Protein AF-A0A956PGU7-F1 (afdb_monomer_lite)

Secondary structure (DSSP, 8-state):
-HHHHHHHHHHHHHHHHHHHHHHHHHHHHHHTSPPPPP-----S-SS---STT--S-EEEEEE-TTS-EEEEETTTTEEEEE-TT--EEEEE--BSSSTT-BSSEEEEEE-TTS-EEEEETTTTEEE-

Sequence (128 aa):
MSRVTDQKLVIWIVAIALVIIMVGAAAYLYQQQEGPPTFATSYGLGQPGTKPGEFNTPTGVSVAPSGFLYVLEHEACRVQQLSIDGEPVAAWGELGAKEKQFDGPLRIANDGDGNLWIADTGNHRIQW

Structure (mmCIF, N/CA/C/O backbone):
data_AF-A0A956PGU7-F1
#
_entry.id   AF-A0A956PGU7-F1
#
loop_
_atom_site.group_PDB
_atom_site.id
_atom_site.type_symbol
_atom_site.label_atom_id
_atom_site.label_alt_id
_atom_site.label_comp_id
_atom_site.label_asym_id
_atom_site.label_entity_id
_atom_site.label_seq_id
_atom_site.pdbx_PDB_ins_code
_atom_site.Cartn_x
_atom_site.Cartn_y
_atom_site.Cartn_z
_atom_site.occupancy
_atom_site.B_iso_or_equiv
_atom_site.auth_seq_id
_atom_site.auth_comp_id
_atom_site.auth_asym_id
_atom_site.auth_atom_id
_atom_site.pdbx_PDB_model_num
ATOM 1 N N . MET A 1 1 ? -58.068 3.354 50.002 1.00 59.47 1 MET A N 1
ATOM 2 C CA . MET A 1 1 ? -56.865 4.197 49.811 1.00 59.47 1 MET A CA 1
ATOM 3 C C . MET A 1 1 ? -55.702 3.453 49.129 1.00 59.47 1 MET A C 1
ATOM 5 O O . MET A 1 1 ? -54.852 4.128 48.576 1.00 59.47 1 MET A O 1
ATOM 9 N N . SER A 1 2 ? -55.690 2.107 49.075 1.00 73.12 2 SER A N 1
ATOM 10 C CA . SER A 1 2 ? -54.577 1.275 48.558 1.00 73.12 2 SER A CA 1
ATOM 11 C C . SER A 1 2 ? -54.419 1.207 47.026 1.00 73.12 2 SER A C 1
ATOM 13 O O . SER A 1 2 ? -53.307 1.293 46.522 1.00 73.12 2 SER A O 1
ATOM 15 N N . ARG A 1 3 ? -55.517 1.134 46.260 1.00 73.25 3 ARG A N 1
ATOM 16 C CA . ARG A 1 3 ? -55.483 0.880 44.800 1.00 73.25 3 ARG A CA 1
ATOM 17 C C . ARG A 1 3 ? -54.826 1.996 43.969 1.00 73.25 3 ARG A C 1
ATOM 19 O O . ARG A 1 3 ? -54.220 1.735 42.937 1.00 73.25 3 ARG A O 1
ATOM 26 N N . VAL A 1 4 ? -54.938 3.246 44.428 1.00 76.06 4 VAL A N 1
ATOM 27 C CA . VAL A 1 4 ? -54.318 4.420 43.782 1.00 76.06 4 VAL A CA 1
ATOM 28 C C . VAL A 1 4 ? -52.819 4.488 44.088 1.00 76.06 4 VAL A C 1
ATOM 30 O O . VAL A 1 4 ? -52.038 4.895 43.231 1.00 76.06 4 VAL A O 1
ATOM 33 N N . THR A 1 5 ? -52.396 4.074 45.286 1.00 75.62 5 THR A N 1
ATOM 34 C CA . THR A 1 5 ? -50.973 3.950 45.643 1.00 75.62 5 THR A CA 1
ATOM 35 C C . THR A 1 5 ? -50.285 2.835 44.859 1.00 75.62 5 THR A C 1
ATOM 37 O O . THR A 1 5 ? -49.185 3.067 44.368 1.00 75.62 5 THR A O 1
ATOM 40 N N . ASP A 1 6 ? -50.952 1.698 44.638 1.00 82.62 6 ASP A N 1
ATOM 41 C CA . ASP A 1 6 ? -50.407 0.590 43.837 1.00 82.62 6 ASP A CA 1
ATOM 42 C C . ASP A 1 6 ? -50.211 0.990 42.367 1.00 82.62 6 ASP A C 1
ATOM 44 O O . ASP A 1 6 ? -49.163 0.740 41.777 1.00 82.62 6 ASP A O 1
ATOM 48 N N . GLN A 1 7 ? -51.181 1.699 41.778 1.00 86.88 7 GLN A N 1
ATOM 49 C CA . GLN A 1 7 ? -51.072 2.189 40.401 1.00 86.88 7 GLN A CA 1
ATOM 50 C C . GLN A 1 7 ? -49.949 3.225 40.242 1.00 86.88 7 GLN A C 1
ATOM 52 O O . GLN A 1 7 ? -49.200 3.181 39.267 1.00 86.88 7 GLN A O 1
ATOM 57 N N . LYS A 1 8 ? -49.792 4.137 41.211 1.00 89.31 8 LYS A N 1
ATOM 58 C CA . LYS A 1 8 ? -48.672 5.090 41.225 1.00 89.31 8 LYS A CA 1
ATOM 59 C C . LYS A 1 8 ? -47.329 4.370 41.353 1.00 89.31 8 LYS A C 1
ATOM 61 O O . LYS A 1 8 ? -46.392 4.741 40.657 1.00 89.31 8 LYS A O 1
ATOM 66 N N . LEU A 1 9 ? -47.242 3.337 42.191 1.00 89.50 9 LEU A N 1
ATOM 67 C CA . LEU A 1 9 ? -46.026 2.544 42.374 1.00 89.50 9 LEU A CA 1
ATOM 68 C C . LEU A 1 9 ? -45.611 1.824 41.082 1.00 89.50 9 LEU A C 1
ATOM 70 O O . LEU A 1 9 ? -44.447 1.895 40.698 1.00 89.50 9 LEU A O 1
ATOM 74 N N . VAL A 1 10 ? -46.556 1.200 40.371 1.00 91.62 10 VAL A N 1
ATOM 75 C CA . VAL A 1 10 ? -46.290 0.551 39.073 1.00 91.62 10 VAL A CA 1
ATOM 76 C C . VAL A 1 10 ? -45.803 1.564 38.035 1.00 91.62 10 VAL A C 1
ATOM 78 O O . VAL A 1 10 ? -44.829 1.299 37.334 1.00 91.62 10 VAL A O 1
ATOM 81 N N . ILE A 1 11 ? -46.430 2.743 37.970 1.00 93.44 11 ILE A N 1
ATOM 82 C CA . ILE A 1 11 ? -46.002 3.823 37.068 1.00 93.44 11 ILE A CA 1
ATOM 83 C C . ILE A 1 11 ? -44.563 4.256 37.384 1.00 93.44 11 ILE A C 1
ATOM 85 O O . ILE A 1 11 ? -43.764 4.407 36.462 1.00 93.44 11 ILE A O 1
ATOM 89 N N . TRP A 1 12 ? -44.202 4.397 38.664 1.00 95.25 12 TRP A N 1
ATOM 90 C CA . TRP A 1 12 ? -42.832 4.731 39.069 1.00 95.25 12 TRP A CA 1
ATOM 91 C C . TRP A 1 12 ? -41.823 3.639 38.713 1.00 95.25 12 TRP A C 1
ATOM 93 O O . TRP A 1 12 ? -40.748 3.957 38.211 1.00 95.25 12 TRP A O 1
ATOM 103 N N . ILE A 1 13 ? -42.166 2.364 38.913 1.00 95.62 13 ILE A N 1
ATOM 104 C CA . ILE A 1 13 ? -41.291 1.235 38.558 1.00 95.62 13 ILE A CA 1
ATOM 105 C C . ILE A 1 13 ? -41.027 1.212 37.048 1.00 95.62 13 ILE A C 1
ATOM 107 O O . ILE A 1 13 ? -39.876 1.098 36.628 1.00 95.62 13 ILE A O 1
ATOM 111 N N . VAL A 1 14 ? -42.071 1.371 36.230 1.00 96.06 14 VAL A N 1
ATOM 112 C CA . VAL A 1 14 ? -41.933 1.413 34.766 1.00 96.06 14 VAL A CA 1
ATOM 113 C C . VAL A 1 14 ? -41.129 2.637 34.329 1.00 96.06 14 VAL A C 1
ATOM 115 O O . VAL A 1 14 ? -40.245 2.511 33.485 1.00 96.06 14 VAL A O 1
ATOM 118 N N . ALA A 1 15 ? -41.374 3.806 34.926 1.00 96.25 15 ALA A N 1
ATOM 119 C CA . ALA A 1 15 ? -40.614 5.017 34.627 1.00 96.25 15 ALA A CA 1
ATOM 120 C C . ALA A 1 15 ? -39.118 4.849 34.945 1.00 96.25 15 ALA A C 1
ATOM 122 O O . ALA A 1 15 ? -38.276 5.199 34.121 1.00 96.25 15 ALA A O 1
ATOM 123 N N . ILE A 1 16 ? -38.779 4.255 36.094 1.00 97.31 16 ILE A N 1
ATOM 124 C CA . ILE A 1 16 ? -37.390 3.961 36.475 1.00 97.31 16 ILE A CA 1
ATOM 125 C C . ILE A 1 16 ? -36.758 2.968 35.495 1.00 97.31 16 ILE A C 1
ATOM 127 O O . ILE A 1 16 ? -35.641 3.195 35.034 1.00 97.31 16 ILE A O 1
ATOM 131 N N . ALA A 1 17 ? -37.474 1.902 35.128 1.00 97.00 17 ALA A N 1
ATOM 132 C CA . ALA A 1 17 ? -36.981 0.918 34.169 1.00 97.00 17 ALA A CA 1
ATOM 133 C C . ALA A 1 17 ? -36.681 1.552 32.799 1.00 97.00 17 ALA A C 1
ATOM 135 O O . ALA A 1 17 ? -35.623 1.296 32.226 1.00 97.00 17 ALA A O 1
ATOM 136 N N . LEU A 1 18 ? -37.558 2.431 32.300 1.00 97.69 18 LEU A N 1
ATOM 137 C CA . LEU A 1 18 ? -37.337 3.153 31.044 1.00 97.69 18 LEU A CA 1
ATOM 138 C C . LEU A 1 18 ? -36.127 4.089 31.117 1.00 97.69 18 LEU A C 1
ATOM 140 O O . LEU A 1 18 ? -35.351 4.141 30.167 1.00 97.69 18 LEU A O 1
ATOM 144 N N . VAL A 1 19 ? -35.925 4.791 32.236 1.00 97.38 19 VAL A N 1
ATOM 145 C CA . VAL A 1 19 ? -34.738 5.640 32.430 1.00 97.38 19 VAL A CA 1
ATOM 146 C C . VAL A 1 19 ? -33.460 4.804 32.424 1.00 97.38 19 VAL A C 1
ATOM 148 O O . VAL A 1 19 ? -32.504 5.177 31.751 1.00 97.38 19 VAL A O 1
ATOM 151 N N . ILE A 1 20 ? -33.447 3.652 33.099 1.00 97.62 20 ILE A N 1
ATOM 152 C CA . ILE A 1 20 ? -32.290 2.743 33.097 1.00 97.62 20 ILE A CA 1
ATOM 153 C C . ILE A 1 20 ? -31.998 2.240 31.679 1.00 97.62 20 ILE A C 1
ATOM 155 O O . ILE A 1 20 ? -30.843 2.255 31.261 1.00 97.62 20 ILE A O 1
ATOM 159 N N . ILE A 1 21 ? -33.027 1.845 30.922 1.00 97.50 21 ILE A N 1
ATOM 160 C CA . ILE A 1 21 ? -32.868 1.401 29.530 1.00 97.50 21 ILE A CA 1
ATOM 161 C C . ILE A 1 21 ? -32.332 2.537 28.659 1.00 97.50 21 ILE A C 1
ATOM 163 O O . ILE A 1 21 ? -31.408 2.312 27.887 1.00 97.50 21 ILE A O 1
ATOM 167 N N . MET A 1 22 ? -32.865 3.754 28.786 1.00 96.81 22 MET A N 1
ATOM 168 C CA . MET A 1 22 ? -32.399 4.904 28.005 1.00 96.81 22 MET A CA 1
ATOM 169 C C . MET A 1 22 ? -30.953 5.273 28.336 1.00 96.81 22 MET A C 1
ATOM 171 O O . MET A 1 22 ? -30.167 5.495 27.421 1.00 96.81 22 MET A O 1
ATOM 175 N N . VAL A 1 23 ? -30.580 5.301 29.618 1.00 96.50 23 VAL A N 1
ATOM 176 C CA . VAL A 1 23 ? -29.197 5.569 30.044 1.00 96.50 23 VAL A CA 1
ATOM 177 C C . VAL A 1 23 ? -28.265 4.452 29.576 1.00 96.50 23 VAL A C 1
ATOM 179 O O . VAL A 1 23 ? -27.189 4.739 29.061 1.00 96.50 23 VAL A O 1
ATOM 182 N N . GLY A 1 24 ? -28.687 3.192 29.692 1.00 96.88 24 GLY A N 1
ATOM 183 C CA . GLY A 1 24 ? -27.933 2.039 29.203 1.00 96.88 24 GLY A CA 1
ATOM 184 C C . GLY A 1 24 ? -27.745 2.063 27.686 1.00 96.88 24 GLY A C 1
ATOM 185 O O . GLY A 1 24 ? -26.633 1.866 27.207 1.00 96.88 24 GLY A O 1
ATOM 186 N N . ALA A 1 25 ? -28.799 2.373 26.928 1.00 96.44 25 ALA A N 1
ATOM 187 C CA . ALA A 1 25 ? -28.740 2.519 25.478 1.00 96.44 25 ALA A CA 1
ATOM 188 C C . ALA A 1 25 ? -27.858 3.706 25.069 1.00 96.44 25 ALA A C 1
ATOM 190 O O . ALA A 1 25 ? -27.030 3.563 24.178 1.00 96.44 25 ALA A O 1
ATOM 191 N N . ALA A 1 26 ? -27.969 4.851 25.746 1.00 94.88 26 ALA A N 1
ATOM 192 C CA . ALA A 1 26 ? -27.112 6.007 25.495 1.00 94.88 26 ALA A CA 1
ATOM 193 C C . ALA A 1 26 ? -25.636 5.700 25.797 1.00 94.88 26 ALA A C 1
ATOM 195 O O . ALA A 1 26 ? -24.771 6.050 25.001 1.00 94.88 26 ALA A O 1
ATOM 196 N N . ALA A 1 27 ? -25.343 5.001 26.898 1.00 93.38 27 ALA A N 1
ATOM 197 C CA . ALA A 1 27 ? -23.988 4.570 27.238 1.00 93.38 27 ALA A CA 1
ATOM 198 C C . ALA A 1 27 ? -23.430 3.562 26.220 1.00 93.38 27 ALA A C 1
ATOM 200 O O . ALA A 1 27 ? -22.274 3.675 25.815 1.00 93.38 27 ALA A O 1
ATOM 201 N N . TYR A 1 28 ? -24.258 2.616 25.766 1.00 92.56 28 TYR A N 1
ATOM 202 C CA . TYR A 1 28 ? -23.895 1.659 24.722 1.00 92.56 28 TYR A CA 1
ATOM 203 C C . TYR A 1 28 ? -23.585 2.360 23.393 1.00 92.56 28 TYR A C 1
ATOM 205 O O . TYR A 1 28 ? -22.558 2.091 22.778 1.00 92.56 28 TYR A O 1
ATOM 213 N N . LEU A 1 29 ? -24.432 3.306 22.976 1.00 93.00 29 LEU A N 1
ATOM 214 C CA . LEU A 1 29 ? -24.216 4.091 21.759 1.00 93.00 29 LEU A CA 1
ATOM 215 C C . LEU A 1 29 ? -22.975 4.986 21.861 1.00 93.00 29 LEU A C 1
ATOM 217 O O . LEU A 1 29 ? -22.247 5.121 20.884 1.00 93.00 29 LEU A O 1
ATOM 221 N N . TYR A 1 30 ? -22.701 5.555 23.037 1.00 86.25 30 TYR A N 1
ATOM 222 C CA . TYR A 1 30 ? -21.502 6.358 23.274 1.00 86.25 30 TYR A CA 1
ATOM 223 C C . TYR A 1 30 ? -20.213 5.529 23.152 1.00 86.25 30 TYR A C 1
ATOM 225 O O . TYR A 1 30 ? -19.226 6.007 22.606 1.00 86.25 30 TYR A O 1
ATOM 233 N N . GLN A 1 31 ? -20.220 4.270 23.606 1.00 86.38 31 GLN A N 1
ATOM 234 C CA . GLN A 1 31 ? -19.074 3.361 23.450 1.00 86.38 31 GLN A CA 1
ATOM 235 C C . GLN A 1 31 ? -18.831 2.919 22.001 1.00 86.38 31 GLN A C 1
ATOM 237 O O . GLN A 1 31 ? -17.705 2.576 21.663 1.00 86.38 31 GLN A O 1
ATOM 242 N N . GLN A 1 32 ? -19.862 2.929 21.152 1.00 86.25 32 GLN A N 1
ATOM 243 C CA . GLN A 1 32 ? -19.756 2.590 19.726 1.00 86.25 32 GLN A CA 1
ATOM 244 C C . GLN A 1 32 ? -19.219 3.748 18.871 1.00 86.25 32 GLN A C 1
ATOM 246 O O . GLN A 1 32 ? -19.039 3.599 17.663 1.00 86.25 32 GLN A O 1
ATOM 251 N N . GLN A 1 33 ? -18.994 4.922 19.464 1.00 85.50 33 GLN A N 1
ATOM 252 C CA . GLN A 1 33 ? -18.437 6.055 18.747 1.00 85.50 33 GLN A CA 1
ATOM 253 C C . GLN A 1 33 ? -16.912 5.909 18.674 1.00 85.50 33 GLN A C 1
ATOM 255 O O . GLN A 1 33 ? -16.207 6.139 19.655 1.00 85.50 33 GLN A O 1
ATOM 260 N N . GLU A 1 34 ? -16.405 5.526 17.503 1.00 84.06 34 GLU A N 1
ATOM 261 C CA . GLU A 1 34 ? -14.971 5.567 17.203 1.00 84.06 34 GLU A CA 1
ATOM 262 C C . GLU A 1 34 ? -14.451 6.998 17.442 1.00 84.06 34 GLU A C 1
ATOM 264 O O . GLU A 1 34 ? -15.030 7.983 16.966 1.00 84.06 34 GLU A O 1
ATOM 269 N N . GLY A 1 35 ? -13.377 7.124 18.226 1.00 85.38 35 GLY A N 1
ATOM 270 C CA . GLY A 1 35 ? -12.692 8.399 18.429 1.00 85.38 35 GLY A CA 1
ATOM 271 C C . GLY A 1 35 ? -12.068 8.920 17.127 1.00 85.38 35 GLY A C 1
ATOM 272 O O . GLY A 1 35 ? -12.054 8.220 16.113 1.00 85.38 35 GLY A O 1
ATOM 273 N N . PRO A 1 36 ? -11.524 10.149 17.115 1.00 89.94 36 PRO A N 1
ATOM 274 C CA . PRO A 1 36 ? -10.762 10.603 15.959 1.00 89.94 36 PRO A CA 1
ATOM 275 C C . PRO A 1 36 ? -9.596 9.634 15.688 1.00 89.94 36 PRO A C 1
ATOM 277 O O . PRO A 1 36 ? -9.001 9.124 16.644 1.00 89.94 36 PRO A O 1
ATOM 280 N N . PRO A 1 37 ? -9.240 9.392 14.414 1.00 87.94 37 PRO A N 1
ATOM 281 C CA . PRO A 1 37 ? -8.120 8.524 14.083 1.00 87.94 37 PRO A CA 1
ATOM 282 C C . PRO A 1 37 ? -6.833 9.053 14.719 1.00 87.94 37 PRO A C 1
ATOM 284 O O . PRO A 1 37 ? -6.578 10.261 14.738 1.00 87.94 37 PRO A O 1
ATOM 287 N N . THR A 1 38 ? -6.012 8.141 15.226 1.00 89.62 38 THR A N 1
ATOM 288 C CA . THR A 1 38 ? -4.700 8.456 15.789 1.00 89.62 38 THR A CA 1
ATOM 289 C C . THR A 1 38 ? -3.595 8.074 14.811 1.00 89.62 38 THR A C 1
ATOM 291 O O . THR A 1 38 ? -3.740 7.173 13.985 1.00 89.62 38 THR A O 1
ATOM 294 N N . PHE A 1 39 ? -2.465 8.778 14.889 1.00 89.00 39 PHE A N 1
ATOM 295 C CA . PHE A 1 39 ? -1.264 8.371 14.171 1.00 89.00 39 PHE A CA 1
ATOM 296 C C . PHE A 1 39 ? -0.698 7.113 14.834 1.00 89.00 39 PHE A C 1
ATOM 298 O O . PHE A 1 39 ? -0.277 7.172 15.988 1.00 89.00 39 PHE A O 1
ATOM 305 N N . ALA A 1 40 ? -0.717 5.985 14.123 1.00 86.81 40 ALA A N 1
ATOM 306 C CA . ALA A 1 40 ? -0.290 4.706 14.680 1.00 86.81 40 ALA A CA 1
ATOM 307 C C . ALA A 1 40 ? 1.240 4.606 14.782 1.00 86.81 40 ALA A C 1
ATOM 309 O O . ALA A 1 40 ? 1.780 4.453 15.874 1.00 86.81 40 ALA A O 1
ATOM 310 N N . THR A 1 41 ? 1.942 4.687 13.648 1.00 89.69 41 THR A N 1
ATOM 311 C CA . THR A 1 41 ? 3.402 4.544 13.571 1.00 89.69 41 THR A CA 1
ATOM 312 C C . THR A 1 41 ? 3.938 5.030 12.215 1.00 89.69 41 THR A C 1
ATOM 314 O O . THR A 1 41 ? 3.163 5.342 11.309 1.00 89.69 41 THR A O 1
ATOM 317 N N . SER A 1 42 ? 5.262 5.095 12.070 1.00 91.25 42 SER A N 1
ATOM 318 C CA . SER A 1 42 ? 5.970 5.412 10.823 1.00 91.25 42 SER A CA 1
ATOM 319 C C . SER A 1 42 ? 7.015 4.345 10.504 1.00 91.25 42 SER A C 1
ATOM 321 O O . SER A 1 42 ? 7.791 3.982 11.387 1.00 91.25 42 SER A O 1
ATOM 323 N N . TYR A 1 43 ? 7.105 3.933 9.238 1.00 91.38 43 TYR A N 1
ATOM 324 C CA . TYR A 1 43 ? 8.162 3.045 8.740 1.00 91.38 43 TYR A CA 1
ATOM 325 C C . TYR A 1 43 ? 9.105 3.769 7.780 1.00 91.38 43 TYR A C 1
ATOM 327 O O . TYR A 1 43 ? 8.735 4.760 7.146 1.00 91.38 43 TYR A O 1
ATOM 335 N N . GLY A 1 44 ? 10.312 3.226 7.635 1.00 90.00 44 GLY A N 1
ATOM 336 C CA . GLY A 1 44 ? 11.370 3.789 6.803 1.00 90.00 44 GLY A CA 1
ATOM 337 C C . GLY A 1 44 ? 12.254 4.789 7.548 1.00 90.00 44 GLY A C 1
ATOM 338 O O . GLY A 1 44 ? 12.062 5.087 8.723 1.00 90.00 44 GLY A O 1
ATOM 339 N N . LEU A 1 45 ? 13.263 5.299 6.842 1.00 88.19 45 LEU A N 1
ATOM 340 C CA . LEU A 1 45 ? 14.324 6.130 7.424 1.00 88.19 45 LEU A CA 1
ATOM 341 C C . LEU A 1 45 ? 14.080 7.641 7.281 1.00 88.19 45 LEU A C 1
ATOM 343 O O . LEU A 1 45 ? 14.923 8.434 7.690 1.00 88.19 45 LEU A O 1
ATOM 347 N N . GLY A 1 46 ? 12.975 8.052 6.647 1.00 90.25 46 GLY A N 1
ATOM 348 C CA . GLY A 1 46 ? 12.720 9.461 6.311 1.00 90.25 46 GLY A CA 1
ATOM 349 C C . GLY A 1 46 ? 13.651 10.030 5.230 1.00 90.25 46 GLY A C 1
ATOM 350 O O . GLY A 1 46 ? 13.708 11.242 5.042 1.00 90.25 46 GLY A O 1
ATOM 351 N N . GLN A 1 47 ? 14.375 9.165 4.519 1.00 92.56 47 GLN A N 1
ATOM 352 C CA . GLN A 1 47 ? 15.255 9.496 3.400 1.00 92.56 47 GLN A CA 1
ATOM 353 C C . GLN A 1 47 ? 15.159 8.403 2.325 1.00 92.56 47 GLN A C 1
ATOM 355 O O . GLN A 1 47 ? 14.841 7.261 2.679 1.00 92.56 47 GLN A O 1
ATOM 360 N N . PRO A 1 48 ? 15.449 8.722 1.048 1.00 94.00 48 PRO A N 1
ATOM 361 C CA . PRO A 1 48 ? 15.445 7.735 -0.021 1.00 94.00 48 PRO A CA 1
ATOM 362 C C . PRO A 1 48 ? 16.352 6.543 0.280 1.00 94.00 48 PRO A C 1
ATOM 364 O O . PRO A 1 48 ? 17.501 6.712 0.695 1.00 94.00 48 PRO A O 1
ATOM 367 N N . GLY A 1 49 ? 15.855 5.340 0.016 1.00 93.69 49 GLY A N 1
ATOM 368 C CA . GLY A 1 49 ? 16.637 4.117 0.114 1.00 93.69 49 GLY A CA 1
ATOM 369 C C . GLY A 1 49 ? 16.101 3.011 -0.785 1.00 93.69 49 GLY A C 1
ATOM 370 O O . GLY A 1 49 ? 15.051 3.138 -1.413 1.00 93.69 49 GLY A O 1
ATOM 371 N N . THR A 1 50 ? 16.877 1.940 -0.902 1.00 92.00 50 THR A N 1
ATOM 372 C CA . THR A 1 50 ? 16.637 0.863 -1.882 1.00 92.00 50 THR A CA 1
ATOM 373 C C . THR A 1 50 ? 16.670 -0.521 -1.256 1.00 92.00 50 THR A C 1
ATOM 375 O O . THR A 1 50 ? 16.361 -1.501 -1.932 1.00 92.00 50 THR A O 1
ATOM 378 N N . LYS A 1 51 ? 17.010 -0.645 0.027 1.00 94.38 51 LYS A N 1
ATOM 379 C CA . LYS A 1 51 ? 16.988 -1.936 0.719 1.00 94.38 51 LYS A CA 1
ATOM 380 C C . LYS A 1 51 ? 15.564 -2.296 1.162 1.00 94.38 51 LYS A C 1
ATOM 382 O O . LYS A 1 51 ? 14.702 -1.418 1.193 1.00 94.38 51 LYS A O 1
ATOM 387 N N . PRO A 1 52 ? 15.301 -3.569 1.506 1.00 94.31 52 PRO A N 1
ATOM 388 C CA . PRO A 1 52 ? 14.034 -3.950 2.119 1.00 94.31 52 PRO A CA 1
ATOM 389 C C . PRO A 1 52 ? 13.745 -3.103 3.368 1.00 94.31 52 PRO A C 1
ATOM 391 O O . PRO A 1 52 ? 14.622 -2.950 4.218 1.00 94.31 52 PRO A O 1
ATOM 394 N N . GLY A 1 53 ? 12.543 -2.531 3.453 1.00 93.44 53 GLY A N 1
ATOM 395 C CA . GLY A 1 53 ? 12.134 -1.624 4.537 1.00 93.44 53 GLY A CA 1
ATOM 396 C C . GLY A 1 53 ? 12.600 -0.167 4.380 1.00 93.44 53 GLY A C 1
ATOM 397 O O . GLY A 1 53 ? 12.202 0.694 5.164 1.00 93.44 53 GLY A O 1
ATOM 398 N N . GLU A 1 54 ? 13.402 0.142 3.357 1.00 95.50 54 GLU A N 1
ATOM 399 C CA . GLU A 1 54 ? 13.688 1.512 2.924 1.00 95.50 54 GLU A CA 1
ATOM 400 C C . GLU A 1 54 ? 12.818 1.871 1.715 1.00 95.50 54 GLU A C 1
ATOM 402 O O . GLU A 1 54 ? 12.507 1.009 0.890 1.00 95.50 54 GLU A O 1
ATOM 407 N N . PHE A 1 55 ? 12.469 3.151 1.569 1.00 95.31 55 PHE A N 1
ATOM 408 C CA . PHE A 1 55 ? 11.603 3.620 0.488 1.00 95.31 55 PHE A CA 1
ATOM 409 C C . PHE A 1 55 ? 12.250 4.777 -0.263 1.00 95.31 55 PHE A C 1
ATOM 411 O O . PHE A 1 55 ? 12.849 5.655 0.358 1.00 95.31 55 PHE A O 1
ATOM 418 N N . ASN A 1 56 ? 12.103 4.802 -1.585 1.00 92.31 56 ASN A N 1
ATOM 419 C CA . ASN A 1 56 ? 12.510 5.937 -2.410 1.00 92.31 56 ASN A CA 1
ATOM 420 C C . ASN A 1 56 ? 11.311 6.860 -2.691 1.00 92.31 56 ASN A C 1
A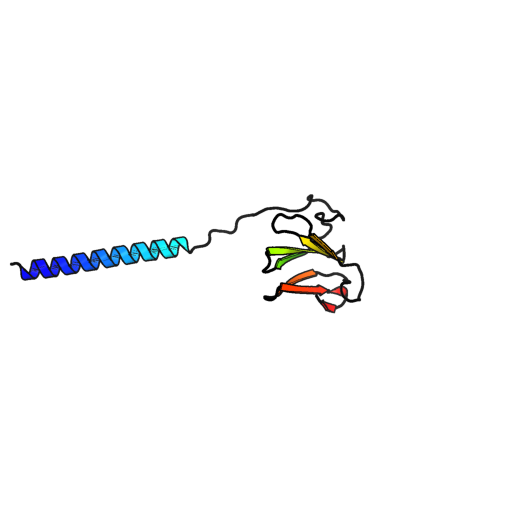TOM 422 O O . ASN A 1 56 ? 11.334 8.038 -2.344 1.00 92.31 56 ASN A O 1
ATOM 426 N N . THR A 1 57 ? 10.222 6.305 -3.236 1.00 94.62 57 THR A N 1
ATOM 427 C CA . THR A 1 57 ? 9.007 7.058 -3.611 1.00 94.62 57 THR A CA 1
ATOM 428 C C . THR A 1 57 ? 7.719 6.280 -3.312 1.00 94.62 57 THR A C 1
ATOM 430 O O . THR A 1 57 ? 7.004 5.882 -4.236 1.00 94.62 57 THR A O 1
ATOM 433 N N . PRO A 1 58 ? 7.395 6.037 -2.027 1.00 95.94 58 PRO A N 1
ATOM 434 C CA . PRO A 1 58 ? 6.180 5.317 -1.660 1.00 95.94 58 PRO A CA 1
ATOM 435 C C . PRO A 1 58 ? 4.948 6.171 -2.007 1.00 95.94 58 PRO A C 1
ATOM 437 O O . PRO A 1 58 ? 4.759 7.257 -1.462 1.00 95.94 58 PRO A O 1
ATOM 440 N N . THR A 1 59 ? 4.115 5.702 -2.936 1.00 95.50 59 THR A N 1
ATOM 441 C CA . THR A 1 59 ? 2.942 6.444 -3.452 1.00 95.50 59 THR A CA 1
ATOM 442 C C . THR A 1 59 ? 1.604 5.811 -3.096 1.00 95.50 59 THR A C 1
ATOM 444 O O . THR A 1 59 ? 0.569 6.478 -3.166 1.00 95.50 59 THR A O 1
ATOM 447 N N . GLY A 1 60 ? 1.612 4.539 -2.704 1.00 95.38 60 GLY A N 1
ATOM 448 C CA . GLY A 1 60 ? 0.418 3.812 -2.304 1.00 95.38 60 GLY A CA 1
ATOM 449 C C . GLY A 1 60 ? 0.723 2.807 -1.207 1.00 95.38 60 GLY A C 1
ATOM 450 O O . GLY A 1 60 ? 1.811 2.236 -1.165 1.00 95.38 60 GLY A O 1
ATOM 451 N N . VAL A 1 61 ? -0.259 2.590 -0.338 1.00 96.31 61 VAL A N 1
ATOM 452 C CA . VAL A 1 61 ? -0.238 1.548 0.685 1.00 96.31 61 VAL A CA 1
ATOM 453 C C . VAL A 1 61 ? -1.581 0.827 0.698 1.00 96.31 61 VAL A C 1
ATOM 455 O O . VAL A 1 61 ? -2.626 1.459 0.538 1.00 96.31 61 VAL A O 1
ATOM 458 N N . SER A 1 62 ? -1.556 -0.487 0.889 1.00 97.06 62 SER A N 1
ATOM 459 C CA . SER A 1 62 ? -2.748 -1.290 1.153 1.00 97.06 62 SER A CA 1
ATOM 460 C C . SER A 1 62 ? -2.481 -2.280 2.281 1.00 97.06 62 SER A C 1
ATOM 462 O O . SER A 1 62 ? -1.334 -2.663 2.516 1.00 97.06 62 SER A O 1
ATOM 464 N N . VAL A 1 63 ? -3.537 -2.657 2.998 1.00 96.44 63 VAL A N 1
ATOM 465 C CA . VAL A 1 63 ? -3.487 -3.652 4.072 1.00 96.44 63 VAL A CA 1
ATOM 466 C C . VAL A 1 63 ? -4.327 -4.833 3.619 1.00 96.44 63 VAL A C 1
ATOM 468 O O . VAL A 1 63 ? -5.535 -4.690 3.425 1.00 96.44 63 VAL A O 1
ATOM 471 N N . ALA A 1 64 ? -3.704 -5.993 3.440 1.00 96.12 64 ALA A N 1
ATOM 472 C CA . ALA A 1 64 ?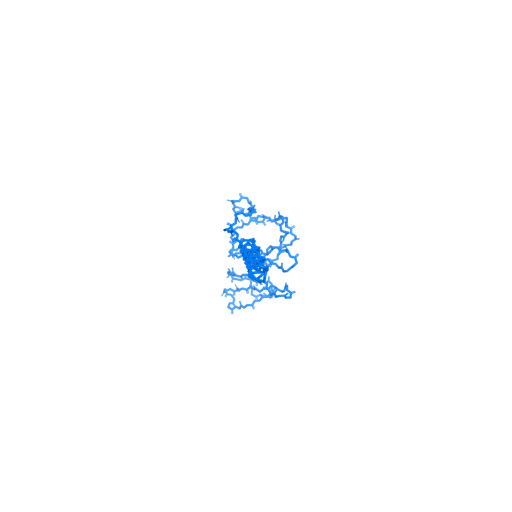 -4.444 -7.196 3.089 1.00 96.12 64 ALA A CA 1
ATOM 473 C C . ALA A 1 64 ? -5.245 -7.718 4.292 1.00 96.12 64 ALA A C 1
ATOM 475 O O . ALA A 1 64 ? -4.844 -7.495 5.438 1.00 96.12 64 ALA A O 1
ATOM 476 N N . PRO A 1 65 ? -6.307 -8.515 4.062 1.00 95.94 65 PRO A N 1
ATOM 477 C CA . PRO A 1 65 ? -7.037 -9.200 5.133 1.00 95.94 65 PRO A CA 1
ATOM 478 C C . PRO A 1 65 ? -6.152 -10.060 6.051 1.00 95.94 65 PRO A C 1
ATOM 480 O O . PRO A 1 65 ? -6.492 -10.288 7.207 1.00 95.94 65 PRO A O 1
ATOM 483 N N . SER A 1 66 ? -4.993 -10.512 5.561 1.00 95.38 66 SER A N 1
ATOM 484 C CA . SER A 1 66 ? -3.993 -11.244 6.348 1.00 95.38 66 SER A CA 1
ATOM 485 C C . SER A 1 66 ? -3.212 -10.375 7.346 1.00 95.38 66 SER A C 1
ATOM 487 O O . SER A 1 66 ? -2.425 -10.912 8.120 1.00 95.38 66 SER A O 1
ATOM 489 N N . GLY A 1 67 ? -3.355 -9.047 7.290 1.00 95.25 67 GLY A N 1
ATOM 490 C CA . GLY A 1 67 ? -2.601 -8.085 8.099 1.00 95.25 67 GLY A CA 1
ATOM 491 C C . GLY A 1 67 ? -1.242 -7.673 7.521 1.00 95.25 67 GLY A C 1
ATOM 492 O O . GLY A 1 67 ? -0.522 -6.914 8.162 1.00 95.25 67 GLY A O 1
ATOM 493 N N . PHE A 1 68 ? -0.873 -8.138 6.321 1.00 97.12 68 PHE A N 1
ATOM 494 C CA . PHE A 1 68 ? 0.339 -7.656 5.648 1.00 97.12 68 PHE A CA 1
ATOM 495 C C . PHE A 1 68 ? 0.096 -6.291 5.003 1.00 97.12 68 PHE A C 1
ATOM 497 O O . PHE A 1 68 ? -0.955 -6.055 4.401 1.00 97.12 68 PHE A O 1
ATOM 504 N N . LEU A 1 69 ? 1.097 -5.422 5.096 1.00 96.81 69 LEU A N 1
ATOM 505 C CA . LEU A 1 69 ? 1.145 -4.137 4.412 1.00 96.81 69 LEU A CA 1
ATOM 506 C C . LEU A 1 69 ? 1.823 -4.311 3.056 1.00 96.81 69 LEU A C 1
ATOM 508 O O . LEU A 1 69 ? 2.861 -4.961 2.962 1.00 96.81 69 LEU A O 1
ATOM 512 N N . TYR A 1 70 ? 1.280 -3.681 2.022 1.00 97.50 70 TYR A N 1
ATOM 513 C CA . TYR A 1 70 ? 1.899 -3.603 0.704 1.00 97.50 70 TYR A CA 1
ATOM 514 C C . TYR A 1 70 ? 2.123 -2.143 0.351 1.00 97.50 70 TYR A C 1
ATOM 516 O O . TYR A 1 70 ? 1.173 -1.362 0.318 1.00 97.50 70 TYR A O 1
ATOM 524 N N . VAL A 1 71 ? 3.371 -1.777 0.087 1.00 97.38 71 VAL A N 1
ATOM 525 C CA . VAL A 1 71 ? 3.780 -0.417 -0.264 1.00 97.38 71 VAL A CA 1
ATOM 526 C C . VAL A 1 71 ? 4.238 -0.403 -1.713 1.00 97.38 71 VAL A C 1
ATOM 528 O O . VAL A 1 71 ? 5.119 -1.170 -2.093 1.00 97.38 71 VAL A O 1
ATOM 531 N N . LEU A 1 72 ? 3.640 0.471 -2.517 1.00 97.69 72 LEU A N 1
ATOM 532 C CA . LEU A 1 72 ? 3.990 0.677 -3.918 1.00 97.69 72 LEU A CA 1
ATOM 533 C C . LEU A 1 72 ? 4.915 1.884 -4.062 1.00 97.69 72 LEU A C 1
ATOM 535 O O . LEU A 1 72 ? 4.577 2.990 -3.632 1.00 97.69 72 LEU A O 1
ATOM 539 N N . GLU A 1 73 ? 6.049 1.683 -4.722 1.00 96.62 73 GLU A N 1
ATOM 540 C CA . GLU A 1 73 ? 7.040 2.711 -5.014 1.00 96.62 73 GLU A CA 1
ATOM 541 C C . GLU A 1 73 ? 7.036 3.059 -6.503 1.00 96.62 73 GLU A C 1
ATOM 543 O O . GLU A 1 73 ? 7.324 2.211 -7.350 1.00 96.62 73 GLU A O 1
ATOM 548 N N . HIS A 1 74 ? 6.719 4.317 -6.814 1.00 95.12 74 HIS A N 1
ATOM 549 C CA . HIS A 1 74 ? 6.476 4.769 -8.186 1.00 95.12 74 HIS A CA 1
ATOM 550 C C . HIS A 1 74 ? 7.753 4.768 -9.033 1.00 95.12 74 HIS A C 1
ATOM 552 O O . HIS A 1 74 ? 7.817 4.095 -10.055 1.00 95.12 74 HIS A O 1
ATOM 558 N N . GLU A 1 75 ? 8.797 5.477 -8.601 1.00 93.25 75 GLU A N 1
ATOM 559 C CA . GLU A 1 75 ? 10.037 5.581 -9.388 1.00 93.25 75 GLU A CA 1
ATOM 560 C C . GLU A 1 75 ? 10.870 4.303 -9.314 1.00 93.25 75 GLU A C 1
ATOM 562 O O . GLU A 1 75 ? 11.528 3.933 -10.281 1.00 93.25 75 GLU A O 1
ATOM 567 N N . ALA A 1 76 ? 10.818 3.600 -8.180 1.00 94.75 76 ALA A N 1
ATOM 568 C CA . ALA A 1 76 ? 11.495 2.316 -8.040 1.00 94.75 76 ALA A CA 1
ATOM 569 C C . ALA A 1 76 ? 10.784 1.187 -8.808 1.00 94.75 76 ALA A C 1
ATOM 571 O O . ALA A 1 76 ? 11.362 0.110 -8.936 1.00 94.75 76 ALA A O 1
ATOM 572 N N . CYS A 1 77 ? 9.554 1.417 -9.298 1.00 96.19 77 CYS A N 1
ATOM 573 C CA . CYS A 1 77 ? 8.709 0.414 -9.955 1.00 96.19 77 CYS A CA 1
ATOM 574 C C . CYS A 1 77 ? 8.632 -0.885 -9.141 1.00 96.19 77 CYS A C 1
ATOM 576 O O . CYS A 1 77 ? 8.753 -1.986 -9.676 1.00 96.19 77 CYS A O 1
ATOM 578 N N . ARG A 1 78 ? 8.486 -0.746 -7.821 1.00 96.50 78 ARG A N 1
ATOM 579 C CA . ARG A 1 78 ? 8.650 -1.833 -6.853 1.00 96.50 78 ARG A CA 1
ATOM 580 C C . ARG A 1 78 ? 7.480 -1.871 -5.887 1.00 96.50 78 ARG A C 1
ATOM 582 O O . ARG A 1 78 ? 6.994 -0.835 -5.446 1.00 96.50 78 ARG A O 1
ATOM 589 N N . VAL A 1 79 ? 7.075 -3.074 -5.513 1.00 97.50 79 VAL A N 1
ATOM 590 C CA . VAL A 1 79 ? 6.167 -3.342 -4.402 1.00 97.50 79 VAL A CA 1
ATOM 591 C C . VAL A 1 79 ? 6.965 -3.975 -3.274 1.00 97.50 79 VAL A C 1
ATOM 593 O O . VAL A 1 79 ? 7.764 -4.883 -3.509 1.00 97.50 79 VAL A O 1
ATOM 596 N N . GLN A 1 80 ? 6.743 -3.513 -2.049 1.00 97.62 80 GLN A N 1
ATOM 597 C CA . GLN A 1 80 ? 7.264 -4.142 -0.840 1.00 97.62 80 GLN A CA 1
ATOM 598 C C . GLN A 1 80 ? 6.120 -4.653 0.024 1.00 97.62 80 GLN A C 1
ATOM 600 O O . GLN A 1 80 ? 5.204 -3.903 0.352 1.00 97.62 80 GLN A O 1
ATOM 605 N N . GLN A 1 81 ? 6.204 -5.919 0.415 1.00 97.88 81 GLN A N 1
ATOM 606 C CA . GLN A 1 81 ? 5.358 -6.523 1.433 1.00 97.88 81 GLN A CA 1
ATOM 607 C C . GLN A 1 81 ? 6.062 -6.432 2.784 1.00 97.88 81 GLN A C 1
ATOM 609 O O . GLN A 1 81 ? 7.208 -6.870 2.926 1.00 97.88 81 GLN A O 1
ATOM 614 N N . LEU A 1 82 ? 5.358 -5.913 3.781 1.00 97.75 82 LEU A N 1
ATOM 615 C CA . LEU A 1 82 ? 5.834 -5.746 5.147 1.00 97.75 82 LEU A CA 1
ATOM 616 C C . LEU A 1 82 ? 4.847 -6.403 6.112 1.00 97.75 82 LEU A C 1
ATOM 618 O O . LEU A 1 82 ? 3.644 -6.482 5.844 1.00 97.75 82 LEU A O 1
ATOM 622 N N . SER A 1 83 ? 5.342 -6.837 7.264 1.00 96.56 83 SER A N 1
ATOM 623 C CA . SER A 1 83 ? 4.481 -7.108 8.416 1.00 96.56 83 SER A CA 1
ATOM 624 C C . SER A 1 83 ? 3.789 -5.824 8.894 1.00 96.56 83 SER A C 1
ATOM 626 O O . SER A 1 83 ? 4.214 -4.715 8.563 1.00 96.56 83 SER A O 1
ATOM 628 N N . ILE A 1 84 ? 2.751 -5.964 9.722 1.00 92.88 84 ILE A N 1
ATOM 629 C CA . ILE A 1 84 ? 2.106 -4.816 10.375 1.00 92.88 84 ILE A CA 1
ATOM 630 C C . ILE A 1 84 ? 3.037 -4.090 11.356 1.00 92.88 84 ILE A C 1
ATOM 632 O O . ILE A 1 84 ? 2.734 -2.982 11.766 1.00 92.88 84 ILE A O 1
ATOM 636 N N . ASP A 1 85 ? 4.178 -4.678 11.717 1.00 92.81 85 ASP A N 1
ATOM 637 C CA . ASP A 1 85 ? 5.209 -4.032 12.535 1.00 92.81 85 ASP A CA 1
ATOM 638 C C . ASP A 1 85 ? 6.272 -3.325 11.675 1.00 92.81 85 ASP A C 1
ATOM 640 O O . ASP A 1 85 ? 7.195 -2.713 12.205 1.00 92.81 85 ASP A O 1
ATOM 644 N N . GLY A 1 86 ? 6.135 -3.367 10.343 1.00 93.69 86 GLY A N 1
ATOM 645 C CA . GLY A 1 86 ? 7.044 -2.720 9.393 1.00 93.69 86 GLY A CA 1
ATOM 646 C C . GLY A 1 86 ? 8.216 -3.576 8.935 1.00 93.69 86 GLY A C 1
ATOM 647 O O . GLY A 1 86 ? 8.969 -3.148 8.062 1.00 93.69 86 GLY A O 1
ATOM 648 N N . GLU A 1 87 ? 8.366 -4.784 9.481 1.00 95.94 87 GLU A N 1
ATOM 649 C CA . GLU A 1 87 ? 9.445 -5.687 9.084 1.00 95.94 87 GLU A CA 1
ATOM 650 C C . GLU A 1 87 ? 9.266 -6.146 7.630 1.00 95.94 87 GLU A C 1
ATOM 652 O O . GLU A 1 87 ? 8.178 -6.623 7.279 1.00 95.94 87 GLU A O 1
ATOM 657 N N . PRO A 1 88 ? 10.299 -6.030 6.779 1.00 97.06 88 PRO A N 1
ATOM 658 C CA . PRO A 1 88 ? 10.207 -6.416 5.382 1.00 97.06 88 PRO A CA 1
ATOM 659 C C . PRO A 1 88 ? 10.102 -7.932 5.217 1.00 97.06 88 PRO A C 1
ATOM 661 O O . PRO A 1 88 ? 10.888 -8.693 5.777 1.00 97.06 88 PRO A O 1
ATOM 664 N N . VAL A 1 89 ? 9.145 -8.366 4.396 1.00 98.25 89 VAL A N 1
ATOM 665 C CA . VAL A 1 89 ? 8.865 -9.785 4.121 1.00 98.25 89 VAL A CA 1
ATOM 666 C C . VAL A 1 89 ? 9.313 -10.159 2.714 1.00 98.25 89 VAL A C 1
ATOM 668 O O . VAL A 1 89 ? 10.015 -11.150 2.523 1.00 98.25 89 VAL A O 1
ATOM 671 N N . ALA A 1 90 ? 8.915 -9.364 1.723 1.00 97.06 90 ALA A N 1
ATOM 672 C CA . ALA A 1 90 ? 9.230 -9.606 0.322 1.00 97.06 90 ALA A CA 1
ATOM 673 C C . ALA A 1 90 ? 9.221 -8.300 -0.475 1.00 97.06 90 ALA A C 1
ATOM 675 O O . ALA A 1 90 ? 8.611 -7.310 -0.074 1.00 97.06 90 ALA A O 1
ATOM 676 N N . ALA A 1 91 ? 9.880 -8.311 -1.630 1.00 96.50 91 ALA A N 1
ATOM 677 C CA . ALA A 1 91 ? 9.818 -7.226 -2.594 1.00 96.50 91 ALA A CA 1
ATOM 678 C C . ALA A 1 91 ? 9.883 -7.783 -4.017 1.00 96.50 91 ALA A C 1
ATOM 680 O O . ALA A 1 91 ? 10.593 -8.758 -4.273 1.00 96.50 91 ALA A O 1
ATOM 681 N N . TRP A 1 92 ? 9.143 -7.171 -4.933 1.00 96.25 92 TRP A N 1
ATOM 682 C CA . TRP A 1 92 ? 9.135 -7.520 -6.355 1.00 96.25 92 TRP A CA 1
ATOM 683 C C . TRP A 1 92 ? 8.768 -6.302 -7.197 1.00 96.25 92 TRP A C 1
ATOM 685 O O . TRP A 1 92 ? 8.374 -5.264 -6.668 1.00 96.25 92 TRP A O 1
ATOM 695 N N . GLY A 1 93 ? 8.887 -6.438 -8.512 1.00 95.94 93 GLY A N 1
ATOM 696 C CA . GLY A 1 93 ? 8.724 -5.327 -9.437 1.00 95.94 93 GLY A CA 1
ATOM 697 C C . GLY A 1 93 ? 10.055 -4.794 -9.937 1.00 95.94 93 GLY A C 1
ATOM 698 O O . GLY A 1 93 ? 11.069 -4.823 -9.241 1.00 95.94 93 GLY A O 1
ATOM 699 N N . GLU A 1 94 ? 10.023 -4.342 -11.178 1.00 96.94 94 GLU A N 1
ATOM 700 C CA . GLU A 1 94 ? 11.085 -3.620 -11.862 1.00 96.94 94 GLU A CA 1
ATOM 701 C C . GLU A 1 94 ? 10.456 -2.835 -13.019 1.00 96.94 94 GLU A C 1
ATOM 703 O O . GLU A 1 94 ? 9.315 -3.106 -13.408 1.00 96.94 94 GLU A O 1
ATOM 708 N N . LEU A 1 95 ? 11.196 -1.878 -13.583 1.00 97.62 95 LEU A N 1
ATOM 709 C CA . LEU A 1 95 ? 10.740 -1.135 -14.754 1.00 97.62 95 LEU A CA 1
ATOM 710 C C . LEU A 1 95 ? 10.500 -2.084 -15.941 1.00 97.62 95 LEU A C 1
ATOM 712 O O . LEU A 1 95 ? 11.409 -2.807 -16.356 1.00 97.62 95 LEU A O 1
ATOM 716 N N . GLY A 1 96 ? 9.308 -2.046 -16.532 1.00 98.06 96 GLY A N 1
ATOM 717 C CA . GLY A 1 96 ? 9.000 -2.796 -17.747 1.00 98.06 96 GLY A CA 1
ATOM 718 C C . GLY A 1 96 ? 7.509 -3.027 -17.970 1.00 98.06 96 GLY A C 1
ATOM 719 O O . GLY A 1 96 ? 6.669 -2.562 -17.210 1.00 98.06 96 GLY A O 1
ATOM 720 N N . ALA A 1 97 ? 7.184 -3.772 -19.029 1.00 97.44 97 ALA A N 1
ATOM 721 C CA . ALA A 1 97 ? 5.807 -3.990 -19.492 1.00 97.44 97 ALA A CA 1
ATOM 722 C C . ALA A 1 97 ? 5.319 -5.445 -19.355 1.00 97.44 97 ALA A C 1
ATOM 724 O O . ALA A 1 97 ? 4.180 -5.769 -19.711 1.00 97.44 97 ALA A O 1
ATOM 725 N N . LYS A 1 98 ? 6.163 -6.364 -18.871 1.00 97.38 98 LYS A N 1
ATOM 726 C CA . LYS A 1 98 ? 5.770 -7.768 -18.655 1.00 97.38 98 LYS A CA 1
ATOM 727 C C . LYS A 1 98 ? 4.964 -7.924 -17.366 1.00 97.38 98 LYS A C 1
ATOM 729 O O . LYS A 1 98 ? 4.826 -6.979 -16.599 1.00 97.38 98 LYS A O 1
ATOM 734 N N . GLU A 1 99 ? 4.412 -9.111 -17.139 1.00 94.62 99 GLU A N 1
ATOM 735 C CA . GLU A 1 99 ? 3.761 -9.451 -15.871 1.00 94.62 99 GLU A CA 1
ATOM 736 C C . GLU A 1 99 ? 4.717 -9.183 -14.698 1.00 94.62 99 GLU A C 1
ATOM 738 O O . GLU A 1 99 ? 5.895 -9.547 -14.774 1.00 94.62 99 GLU A O 1
ATOM 743 N N . LYS A 1 100 ? 4.218 -8.522 -13.645 1.00 94.56 100 LYS A N 1
ATOM 744 C CA . LYS A 1 100 ? 4.985 -8.113 -12.451 1.00 94.56 100 LYS A CA 1
ATOM 745 C C . LYS A 1 100 ? 6.100 -7.096 -12.710 1.00 94.56 100 LYS A C 1
ATOM 747 O O . LYS A 1 100 ? 6.873 -6.819 -11.799 1.00 94.56 100 LYS A O 1
ATOM 752 N N . GLN A 1 101 ? 6.183 -6.530 -13.912 1.00 97.75 101 GLN A N 1
ATOM 753 C CA . GLN A 1 101 ? 6.978 -5.336 -14.207 1.00 97.75 101 GLN A CA 1
ATOM 754 C C . GLN A 1 101 ? 6.044 -4.134 -14.332 1.00 97.75 101 GLN A C 1
ATOM 756 O O . GLN A 1 101 ? 4.900 -4.290 -14.762 1.00 97.75 101 GLN A O 1
ATOM 761 N N . PHE A 1 102 ? 6.521 -2.949 -13.975 1.00 97.38 102 PHE A N 1
ATOM 762 C CA . PHE A 1 102 ? 5.702 -1.743 -13.900 1.00 97.38 102 PHE A CA 1
ATOM 763 C C . PHE A 1 102 ? 6.354 -0.585 -14.645 1.00 97.38 102 PHE A C 1
ATOM 765 O O . PHE A 1 102 ? 7.573 -0.528 -14.762 1.00 97.38 102 PHE A O 1
ATOM 772 N N . ASP A 1 103 ? 5.549 0.360 -15.106 1.00 97.62 103 ASP A N 1
ATOM 773 C CA . ASP A 1 103 ? 5.990 1.645 -15.630 1.00 97.62 103 ASP A CA 1
ATOM 774 C C . ASP A 1 103 ? 5.099 2.740 -15.035 1.00 97.62 103 ASP A C 1
ATOM 776 O O . ASP A 1 103 ? 3.901 2.818 -15.307 1.00 97.62 103 ASP A O 1
ATOM 780 N N . GLY A 1 104 ? 5.668 3.547 -14.139 1.00 95.75 104 GLY A N 1
ATOM 781 C CA . GLY A 1 104 ? 4.941 4.578 -13.396 1.00 95.75 104 GLY A CA 1
ATOM 782 C C . GLY A 1 104 ? 3.692 4.068 -12.655 1.00 95.75 104 GLY A C 1
ATOM 783 O O . GLY A 1 104 ? 2.589 4.573 -12.894 1.00 95.75 104 GLY A O 1
ATOM 784 N N . PRO A 1 105 ? 3.791 3.065 -11.763 1.00 96.75 105 PRO A N 1
ATOM 785 C CA . PRO A 1 105 ? 2.630 2.590 -11.020 1.00 96.75 105 PRO A CA 1
ATOM 786 C C . PRO A 1 105 ? 2.246 3.589 -9.911 1.00 96.75 105 PRO A C 1
ATOM 788 O O . PRO A 1 105 ? 3.110 4.082 -9.189 1.00 96.75 105 PRO A O 1
ATOM 791 N N . LEU A 1 106 ? 0.951 3.900 -9.752 1.00 95.88 106 LEU A N 1
ATOM 792 C CA . LEU A 1 106 ? 0.502 4.989 -8.855 1.00 95.88 106 LEU A CA 1
ATOM 793 C C . LEU A 1 106 ? -0.371 4.562 -7.675 1.00 95.88 106 LEU A C 1
ATOM 795 O O . LEU A 1 106 ? -0.462 5.288 -6.679 1.00 95.88 106 LEU A O 1
ATOM 799 N N . ARG A 1 107 ? -1.095 3.449 -7.791 1.00 96.06 107 ARG A N 1
ATOM 800 C CA . ARG A 1 107 ? -2.048 2.996 -6.769 1.00 96.06 107 ARG A CA 1
ATOM 801 C C . ARG A 1 107 ? -2.002 1.488 -6.633 1.00 96.06 107 ARG A C 1
ATOM 803 O O . ARG A 1 107 ? -1.756 0.790 -7.610 1.00 96.06 107 ARG A O 1
ATOM 810 N N . ILE A 1 108 ? -2.271 1.031 -5.417 1.00 97.88 108 ILE A N 1
ATOM 811 C CA . ILE A 1 108 ? -2.278 -0.367 -5.001 1.00 97.88 108 ILE A CA 1
ATOM 812 C C . ILE A 1 108 ? -3.506 -0.598 -4.120 1.00 97.88 108 ILE A C 1
ATOM 814 O O . ILE A 1 108 ? -3.840 0.259 -3.298 1.00 97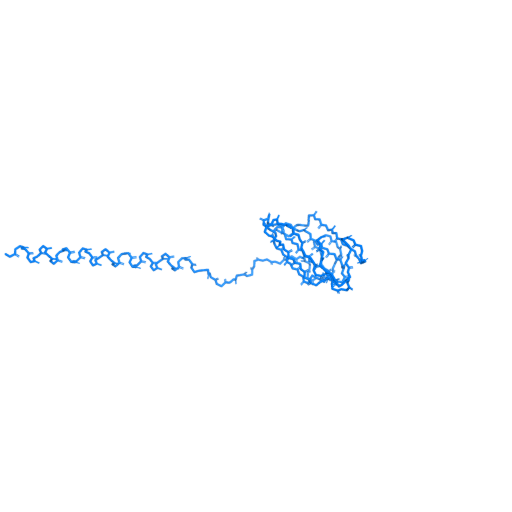.88 108 ILE A O 1
ATOM 818 N N . ALA A 1 109 ? -4.193 -1.718 -4.307 1.00 97.62 109 ALA A N 1
ATOM 819 C CA . ALA A 1 109 ? -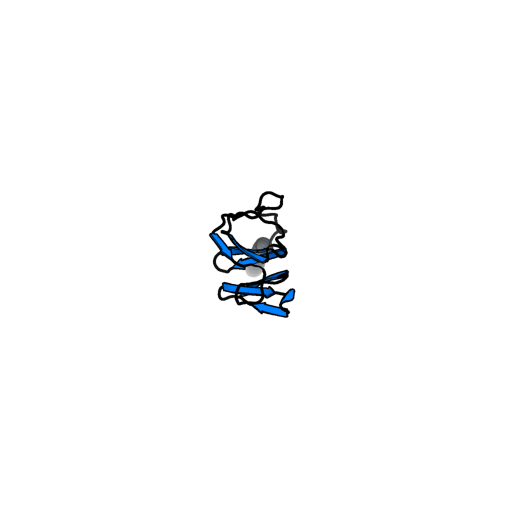5.342 -2.107 -3.498 1.00 97.62 109 ALA A CA 1
ATOM 820 C C . ALA A 1 109 ? -5.404 -3.626 -3.347 1.00 97.62 109 ALA A C 1
ATOM 822 O O . ALA A 1 109 ? -5.074 -4.353 -4.280 1.00 97.62 109 ALA A O 1
ATOM 823 N N . ASN A 1 110 ? -5.863 -4.095 -2.191 1.00 97.38 110 ASN A N 1
ATOM 824 C CA . ASN A 1 110 ? -6.248 -5.483 -1.998 1.00 97.38 110 ASN A CA 1
ATOM 825 C C . ASN A 1 110 ? -7.749 -5.676 -2.248 1.00 97.38 110 ASN A C 1
ATOM 827 O O . ASN A 1 110 ? -8.549 -4.805 -1.900 1.00 97.38 110 ASN A O 1
ATOM 831 N N . ASP A 1 111 ? -8.134 -6.815 -2.821 1.00 95.12 111 ASP A N 1
ATOM 832 C CA . ASP A 1 111 ? -9.527 -7.272 -2.786 1.00 95.12 111 ASP A CA 1
ATOM 833 C C . ASP A 1 111 ? -9.825 -8.093 -1.516 1.00 95.12 111 ASP A C 1
ATOM 835 O O . ASP A 1 111 ? -8.958 -8.308 -0.664 1.00 95.12 111 ASP A O 1
ATOM 839 N N . GLY A 1 112 ? -11.081 -8.527 -1.367 1.00 94.75 112 GLY A N 1
ATOM 840 C CA . GLY A 1 112 ? -11.529 -9.302 -0.207 1.00 94.75 112 GLY A CA 1
ATOM 841 C C . GLY A 1 112 ? -10.908 -10.699 -0.101 1.00 94.75 112 GLY A C 1
ATOM 842 O O . GLY A 1 112 ? -10.867 -11.249 0.997 1.00 94.75 112 GLY A O 1
ATOM 843 N N . ASP A 1 113 ? -10.387 -11.235 -1.207 1.00 94.38 113 ASP A N 1
ATOM 844 C CA . ASP A 1 113 ? -9.705 -12.532 -1.255 1.00 94.38 113 ASP A CA 1
ATOM 845 C C . ASP A 1 113 ? -8.194 -12.393 -0.993 1.00 94.38 113 ASP A C 1
ATOM 847 O O . ASP A 1 113 ? -7.477 -13.386 -0.861 1.00 94.38 113 ASP A O 1
ATOM 851 N N . GLY A 1 114 ? -7.703 -11.156 -0.872 1.00 91.69 114 GLY A N 1
ATOM 852 C CA . GLY A 1 114 ? -6.305 -10.841 -0.618 1.00 91.69 114 GLY A CA 1
ATOM 853 C C . GLY A 1 114 ? -5.450 -10.720 -1.878 1.00 91.69 114 GLY A C 1
ATOM 854 O O . GLY A 1 114 ? -4.236 -10.550 -1.742 1.00 91.69 114 GLY A O 1
ATOM 855 N N . ASN A 1 115 ? -6.033 -10.744 -3.083 1.00 94.81 115 ASN A N 1
ATOM 856 C CA . ASN A 1 115 ? -5.271 -10.427 -4.290 1.00 94.81 115 ASN A CA 1
ATOM 857 C C . ASN A 1 115 ? -4.914 -8.945 -4.300 1.00 94.81 115 ASN A C 1
ATOM 859 O O . ASN A 1 115 ? -5.611 -8.109 -3.721 1.00 94.81 115 ASN A O 1
ATOM 863 N N . LEU A 1 116 ? -3.813 -8.626 -4.965 1.00 96.06 116 LEU A N 1
ATOM 864 C CA . LEU A 1 116 ? -3.299 -7.276 -5.083 1.00 96.06 116 LEU A CA 1
ATOM 865 C C . LEU A 1 116 ? -3.620 -6.728 -6.474 1.00 96.06 116 LEU A C 1
ATOM 867 O O . LEU A 1 116 ? -3.524 -7.450 -7.454 1.00 96.06 116 LEU A O 1
ATOM 871 N N . TRP A 1 117 ? -3.975 -5.456 -6.571 1.00 97.50 117 TRP A N 1
ATOM 872 C CA . TRP A 1 117 ? -4.289 -4.786 -7.827 1.00 97.50 117 TRP A CA 1
ATOM 873 C C . TRP A 1 117 ? -3.523 -3.471 -7.894 1.00 97.50 117 TRP A C 1
ATOM 875 O O . TRP A 1 117 ? -3.611 -2.645 -6.984 1.00 97.50 117 TRP A O 1
ATOM 885 N N . ILE A 1 118 ? -2.772 -3.271 -8.971 1.00 98.12 118 ILE A N 1
ATOM 886 C CA . ILE A 1 118 ? -1.888 -2.128 -9.184 1.00 98.12 118 ILE A CA 1
ATOM 887 C C . ILE A 1 118 ? -2.316 -1.387 -10.443 1.00 98.12 118 ILE A C 1
ATOM 889 O O . ILE A 1 118 ? -2.443 -1.975 -11.519 1.00 98.12 118 ILE A O 1
ATOM 893 N N . ALA A 1 119 ? -2.499 -0.074 -10.307 1.00 97.62 119 ALA A N 1
ATOM 894 C CA . ALA A 1 119 ? -2.671 0.829 -11.435 1.00 97.62 119 ALA A CA 1
ATOM 895 C C . ALA A 1 119 ? -1.299 1.165 -12.033 1.00 97.62 119 ALA A C 1
ATOM 897 O O . ALA A 1 119 ? -0.590 2.040 -11.529 1.00 97.62 119 ALA A O 1
ATOM 898 N N . ASP A 1 120 ? -0.941 0.447 -13.093 1.00 97.19 120 ASP A N 1
ATOM 899 C CA . ASP A 1 120 ? 0.331 0.526 -13.808 1.00 97.19 120 ASP A CA 1
ATOM 900 C C . ASP A 1 120 ? 0.210 1.525 -14.968 1.00 97.19 120 ASP A C 1
ATOM 902 O O . ASP A 1 120 ? -0.136 1.173 -16.101 1.00 97.19 120 ASP A O 1
ATOM 906 N N . THR A 1 121 ? 0.341 2.813 -14.636 1.00 96.38 121 THR A N 1
ATOM 907 C CA .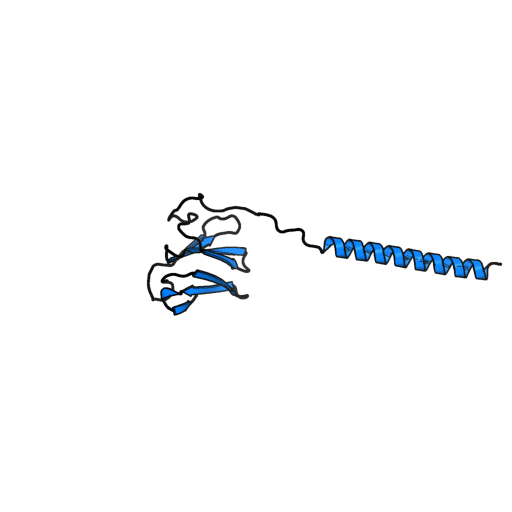 THR A 1 121 ? -0.231 3.884 -15.463 1.00 96.38 121 THR A CA 1
ATOM 908 C C . THR A 1 121 ? 0.533 4.165 -16.751 1.00 96.38 121 THR A C 1
ATOM 910 O O . THR A 1 121 ? -0.111 4.469 -17.760 1.00 96.38 121 THR A O 1
ATOM 913 N N . GLY A 1 122 ? 1.856 3.992 -16.756 1.00 96.81 122 GLY A N 1
ATOM 914 C CA . GLY A 1 122 ? 2.697 4.079 -17.953 1.00 96.81 122 GLY A CA 1
ATOM 915 C C . GLY A 1 122 ? 2.430 2.943 -18.939 1.00 96.81 122 GLY A C 1
ATOM 916 O O . GLY A 1 122 ? 2.401 3.168 -20.145 1.00 96.81 122 GLY A O 1
ATOM 917 N N . ASN A 1 123 ? 2.085 1.753 -18.439 1.00 98.12 123 ASN A N 1
ATOM 918 C CA . ASN A 1 123 ? 1.663 0.626 -19.278 1.00 98.12 123 ASN A CA 1
ATOM 919 C C . ASN A 1 123 ? 0.157 0.614 -19.598 1.00 98.12 123 ASN A C 1
ATOM 921 O O . ASN A 1 123 ? -0.325 -0.320 -20.242 1.00 98.12 123 ASN A O 1
ATOM 925 N N . HIS A 1 124 ? -0.602 1.616 -19.141 1.00 97.56 124 HIS A N 1
ATOM 926 C CA . HIS A 1 124 ? -2.041 1.757 -19.388 1.00 97.56 124 HIS A CA 1
ATOM 927 C C . HIS A 1 124 ? -2.880 0.530 -18.987 1.00 97.56 124 HIS A C 1
ATOM 929 O O . HIS A 1 124 ? -3.838 0.168 -19.677 1.00 97.56 124 HIS A O 1
ATOM 935 N N . ARG A 1 125 ? -2.537 -0.125 -17.871 1.00 97.88 125 ARG A N 1
ATOM 936 C CA . ARG A 1 125 ? -3.229 -1.340 -17.417 1.00 97.88 125 ARG A CA 1
ATOM 937 C C . ARG A 1 125 ? -3.432 -1.387 -15.908 1.00 97.88 125 ARG A C 1
ATOM 939 O O . ARG A 1 125 ? -2.795 -0.665 -15.145 1.00 97.88 125 ARG A O 1
ATOM 946 N N . ILE A 1 126 ? -4.296 -2.309 -15.497 1.00 97.44 126 ILE A N 1
ATOM 947 C CA . ILE A 1 126 ? -4.348 -2.819 -14.129 1.00 97.44 126 ILE A CA 1
ATOM 948 C C . ILE A 1 126 ? -3.727 -4.217 -14.140 1.00 97.44 126 ILE A C 1
ATOM 950 O O . ILE A 1 126 ? -4.032 -5.007 -15.036 1.00 97.44 126 ILE A O 1
ATOM 954 N N . GLN A 1 127 ? -2.864 -4.523 -13.176 1.00 93.56 127 GLN A N 1
ATOM 955 C CA . GLN A 1 127 ? -2.293 -5.865 -13.010 1.00 93.56 127 GLN A CA 1
ATOM 956 C C . GLN A 1 127 ? -2.154 -6.240 -11.532 1.00 93.56 127 GLN A C 1
ATOM 958 O O . GLN A 1 127 ? -2.376 -5.394 -10.668 1.00 93.56 127 GLN A O 1
ATOM 963 N N . TRP A 1 128 ? -1.790 -7.491 -11.268 1.00 80.44 128 TRP A N 1
ATOM 964 C CA . TRP A 1 128 ? -1.641 -8.074 -9.938 1.00 80.44 128 TRP A CA 1
ATOM 965 C C . TRP A 1 128 ? -0.230 -8.630 -9.724 1.00 80.44 128 TRP A C 1
ATOM 967 O O . TRP A 1 128 ? 0.392 -9.061 -10.724 1.00 80.44 128 TRP A O 1
#

Foldseek 3Di:
DVPVVVVVVVVVVVVVVVVVVVVVVVVVVVVVDDDPDDDDD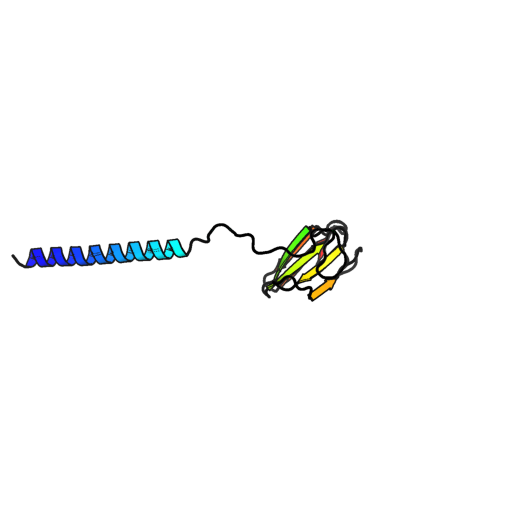DWADPAADDDFRHAHAFQEWEAFPVQWIWTQHFVQQKIWIAHVVSHTDDMFEHDDQDARHAHRWHYWYADNVGDIWICRPVNPDIHD

Radius of gyration: 27.48 Å; chains: 1; bounding box: 74×23×69 Å

pLDDT: mean 93.54, std 5.88, range [59.47, 98.25]